Protein AF-A0A1H0CW03-F1 (afdb_monomer)

Org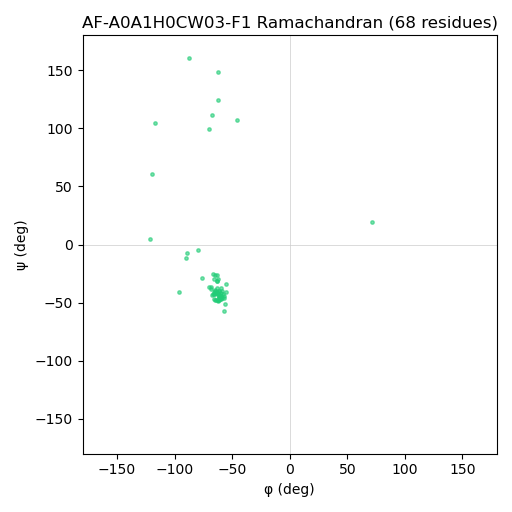anism: NCBI:txid745820

Mean predicted aligned error: 8.27 Å

Secondary structure (DSSP, 8-state):
-HHHHHHHHHHHHHHHHHHHHHHHHHTT----GGGGHHHHHHHHHHHHHHHHHHHHHHHHHHHHS-----

Solvent-accessible surface area (backbone atoms only — not comparable to full-atom values): 4036 Å² total; per-residue (Å²): 109,68,71,59,56,56,49,46,53,54,50,49,32,51,52,52,45,53,52,50,54,50,51,31,46,76,69,73,55,71,71,60,78,74,72,50,47,61,56,36,51,49,45,38,52,51,50,52,52,51,51,50,51,51,49,53,52,48,53,55,47,57,70,74,67,60,79,82,82,124

Sequence (70 aa):
MLKTMLAWILVYPFVTVLLIMLIDYLRGQPEEVLYYLPNYLGFVTAGIVIGFVMHQVQKTRGVAGSPKKQ

Foldseek 3Di:
DVVVLVVCLQVVLVVVLVVVQVVCVVVVNRDDPVVCVVSSVVSSVVSVVVVVV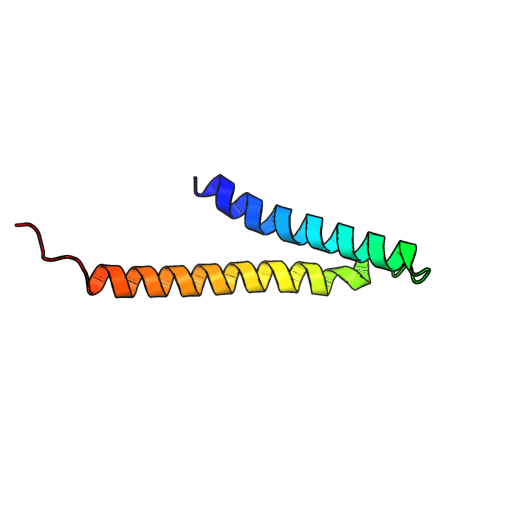VVVVVVVVVVVPDDPPD

Nearest PDB structures (foldseek):
  6s3s-assembly1_H  TM=6.052E-01  e=1.762E+00  Vibrio mimicus CAIM 602

Structure (mmCIF, N/CA/C/O backbone):
data_AF-A0A1H0CW03-F1
#
_entry.id   AF-A0A1H0CW03-F1
#
loop_
_atom_site.group_PDB
_atom_site.id
_atom_site.type_symbol
_atom_site.label_atom_id
_atom_site.label_alt_id
_atom_site.label_comp_id
_atom_site.label_asym_id
_atom_site.label_entity_id
_atom_site.label_seq_id
_atom_site.pdbx_PDB_ins_code
_atom_site.Cartn_x
_atom_site.Cartn_y
_atom_site.Cartn_z
_atom_site.occupancy
_atom_site.B_iso_or_equiv
_atom_site.auth_seq_id
_atom_site.auth_comp_id
_atom_site.auth_asym_id
_atom_site.auth_atom_id
_atom_site.pdbx_PDB_model_num
ATOM 1 N N . MET A 1 1 ? -1.084 7.072 19.084 1.00 62.81 1 MET A N 1
ATOM 2 C CA . MET A 1 1 ? -1.030 5.701 18.525 1.00 62.81 1 MET A CA 1
ATOM 3 C C . MET A 1 1 ? -2.004 5.492 17.367 1.00 62.81 1 MET A C 1
ATOM 5 O O . MET A 1 1 ? -1.559 5.056 16.316 1.00 62.81 1 MET A 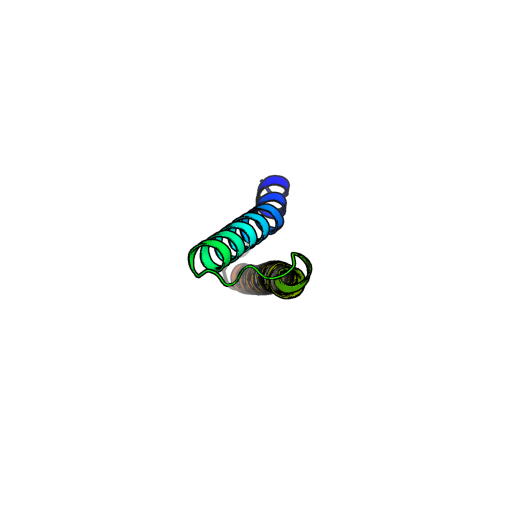O 1
ATOM 9 N N . LEU A 1 2 ? -3.288 5.857 17.492 1.00 72.31 2 LEU A N 1
ATOM 10 C CA . LEU A 1 2 ? -4.289 5.637 16.431 1.00 72.31 2 LEU A CA 1
ATOM 11 C C . LEU A 1 2 ? -3.925 6.281 15.074 1.00 72.31 2 LEU A C 1
ATOM 13 O O . LEU A 1 2 ? -3.991 5.613 14.049 1.00 72.31 2 LEU A O 1
ATOM 17 N N . LYS A 1 3 ? -3.452 7.540 15.070 1.00 72.81 3 LYS A N 1
ATOM 18 C CA . LYS A 1 3 ? -2.945 8.219 13.856 1.00 72.81 3 LYS A CA 1
ATOM 19 C C . LYS A 1 3 ? -1.833 7.430 13.157 1.00 72.81 3 LYS A C 1
ATOM 21 O O . LYS A 1 3 ? -1.823 7.340 11.937 1.00 72.81 3 LYS A O 1
ATOM 26 N N . THR A 1 4 ? -0.923 6.844 13.931 1.00 81.56 4 THR A N 1
ATOM 27 C CA . THR A 1 4 ? 0.184 6.037 13.410 1.00 81.56 4 THR A CA 1
ATOM 28 C C . THR A 1 4 ? -0.332 4.750 12.766 1.00 81.56 4 THR A C 1
ATOM 30 O O . THR A 1 4 ? 0.107 4.410 11.678 1.00 81.56 4 THR A O 1
ATOM 33 N N . MET A 1 5 ? -1.309 4.067 13.377 1.00 77.44 5 MET A N 1
ATOM 34 C CA . MET A 1 5 ? -1.919 2.861 12.790 1.00 77.44 5 MET A CA 1
ATOM 35 C C . MET A 1 5 ? -2.670 3.159 11.486 1.00 77.44 5 MET A C 1
ATOM 37 O O . MET A 1 5 ? -2.518 2.421 10.520 1.00 77.44 5 MET A O 1
ATOM 41 N N . LEU A 1 6 ? -3.433 4.255 11.433 1.00 78.31 6 LEU A N 1
ATOM 42 C CA . LEU A 1 6 ? -4.117 4.696 10.210 1.00 78.31 6 LEU A CA 1
ATOM 43 C C . LEU A 1 6 ? -3.133 5.067 9.094 1.00 78.31 6 LEU A C 1
ATOM 45 O O . LEU A 1 6 ? -3.378 4.742 7.938 1.00 78.31 6 LEU A O 1
ATOM 49 N N . ALA A 1 7 ? -2.002 5.691 9.434 1.00 85.25 7 ALA A N 1
ATOM 50 C CA . ALA A 1 7 ? -0.951 5.971 8.461 1.00 85.25 7 ALA A CA 1
ATOM 51 C C . ALA A 1 7 ? -0.365 4.674 7.876 1.00 85.25 7 ALA A C 1
ATOM 53 O O . ALA A 1 7 ? -0.194 4.574 6.665 1.00 85.25 7 ALA A O 1
ATOM 54 N N . TRP A 1 8 ? -0.136 3.649 8.704 1.00 85.50 8 TRP A N 1
ATOM 55 C CA . TRP A 1 8 ? 0.365 2.351 8.236 1.00 85.50 8 TRP A CA 1
ATOM 56 C C . TRP A 1 8 ? -0.596 1.623 7.290 1.00 85.50 8 TRP A C 1
ATOM 58 O O . TRP A 1 8 ? -0.124 0.954 6.375 1.00 85.50 8 TRP A O 1
ATOM 68 N N . ILE A 1 9 ? -1.914 1.805 7.443 1.00 84.75 9 ILE A N 1
ATOM 69 C CA . ILE A 1 9 ? -2.924 1.247 6.523 1.00 84.75 9 ILE A CA 1
ATOM 70 C C . ILE A 1 9 ? -2.792 1.823 5.107 1.00 84.75 9 ILE A C 1
ATOM 72 O O . ILE A 1 9 ? -3.170 1.150 4.160 1.00 84.75 9 ILE A O 1
ATOM 76 N N . LEU A 1 10 ? -2.244 3.031 4.942 1.00 87.75 10 LEU A N 1
ATOM 77 C CA . LEU A 1 10 ? -2.016 3.651 3.630 1.00 87.75 10 LEU A CA 1
ATOM 78 C C . LEU A 1 10 ? -0.586 3.434 3.126 1.00 87.75 10 LEU A C 1
ATOM 80 O O . LEU A 1 10 ? -0.369 3.147 1.952 1.00 87.75 10 LEU A O 1
ATOM 84 N N . VAL A 1 11 ? 0.402 3.536 4.017 1.00 91.06 11 VAL A N 1
ATOM 85 C CA . VAL A 1 11 ? 1.820 3.397 3.659 1.00 91.06 11 VAL A CA 1
ATOM 86 C C . VAL A 1 11 ? 2.149 1.968 3.238 1.00 91.06 11 VAL A C 1
ATOM 88 O O . VAL A 1 11 ? 2.836 1.778 2.239 1.00 91.06 11 VAL A O 1
ATOM 91 N N . TYR A 1 12 ? 1.649 0.960 3.960 1.00 90.88 12 TYR A N 1
ATOM 92 C CA . TYR A 1 12 ? 1.899 -0.442 3.624 1.00 90.88 12 TYR A CA 1
ATOM 93 C C . TYR A 1 12 ? 1.454 -0.797 2.194 1.00 90.88 12 TYR A C 1
ATOM 95 O O . TYR A 1 12 ? 2.320 -1.184 1.411 1.00 90.88 12 TYR A O 1
ATOM 103 N N . PRO A 1 13 ? 0.178 -0.606 1.795 1.00 92.12 13 PRO A N 1
ATOM 104 C CA . PRO A 1 13 ? -0.261 -0.939 0.442 1.00 92.12 13 PRO A CA 1
ATOM 105 C C . PRO A 1 13 ? 0.432 -0.109 -0.633 1.00 92.12 13 PRO A C 1
ATOM 107 O O . PRO A 1 13 ? 0.674 -0.619 -1.723 1.00 92.12 13 PRO A O 1
ATOM 110 N N . PHE A 1 14 ? 0.801 1.139 -0.333 1.00 93.81 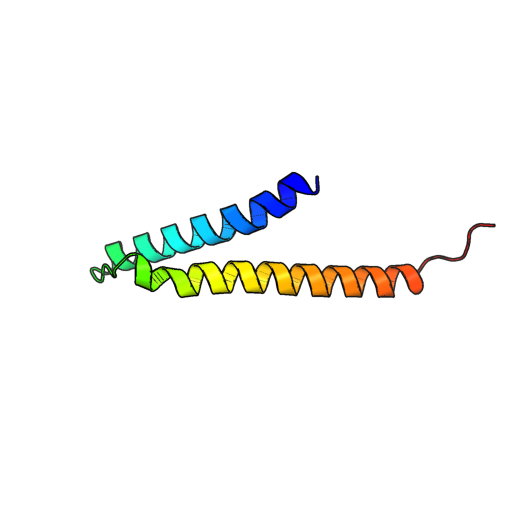14 PHE A N 1
ATOM 111 C CA . PHE A 1 14 ? 1.578 1.958 -1.257 1.00 93.81 14 PHE A CA 1
ATOM 112 C C . PHE A 1 14 ? 2.948 1.328 -1.544 1.00 93.81 14 PHE A C 1
ATOM 114 O O . PHE A 1 14 ? 3.313 1.133 -2.702 1.00 93.81 14 PHE A O 1
ATOM 121 N N . VAL A 1 15 ? 3.676 0.927 -0.498 1.00 95.06 15 VAL A N 1
ATOM 122 C CA . VAL A 1 15 ? 4.967 0.238 -0.641 1.00 95.06 15 VAL A CA 1
ATOM 123 C C . VAL A 1 15 ? 4.799 -1.106 -1.352 1.00 95.06 15 VAL A C 1
ATOM 125 O O . VAL A 1 15 ? 5.603 -1.436 -2.220 1.00 95.06 15 VAL A O 1
ATOM 128 N N . THR A 1 16 ? 3.752 -1.876 -1.040 1.00 93.81 16 THR A N 1
ATOM 129 C CA . THR A 1 16 ? 3.491 -3.159 -1.710 1.00 93.81 16 THR A CA 1
ATOM 130 C C . THR A 1 16 ? 3.269 -2.977 -3.210 1.00 93.81 16 THR A C 1
ATOM 132 O O . THR A 1 16 ? 3.847 -3.713 -4.003 1.00 93.81 16 THR A O 1
ATOM 135 N N . VAL A 1 17 ? 2.492 -1.972 -3.615 1.00 95.00 17 VAL A N 1
ATOM 136 C CA . VAL A 1 17 ? 2.250 -1.665 -5.032 1.00 95.00 17 VAL A CA 1
ATOM 137 C C . VAL A 1 17 ? 3.528 -1.233 -5.744 1.00 95.00 17 VAL A C 1
ATOM 139 O O . VAL A 1 17 ? 3.777 -1.694 -6.855 1.00 95.00 17 VAL A O 1
ATOM 142 N N . LEU A 1 18 ? 4.374 -0.426 -5.098 1.00 94.56 18 LEU A N 1
ATOM 143 C CA . LEU A 1 18 ? 5.682 -0.067 -5.653 1.00 94.56 18 LEU A CA 1
ATOM 144 C C . LEU A 1 18 ? 6.579 -1.292 -5.864 1.00 94.56 18 LEU A C 1
ATOM 146 O O . LEU A 1 18 ? 7.258 -1.382 -6.883 1.00 94.56 18 LEU A O 1
ATOM 150 N N . LEU A 1 19 ? 6.570 -2.248 -4.931 1.00 95.50 19 LEU A N 1
ATOM 151 C CA . LEU A 1 19 ? 7.327 -3.491 -5.079 1.00 95.50 19 LEU A CA 1
ATOM 152 C C . LEU A 1 19 ? 6.793 -4.353 -6.226 1.00 95.50 19 LEU A C 1
ATOM 154 O O . LEU A 1 19 ? 7.593 -4.898 -6.979 1.00 95.50 19 LEU A O 1
ATOM 158 N N . ILE A 1 20 ? 5.471 -4.457 -6.386 1.00 93.50 20 ILE A N 1
ATOM 159 C CA . ILE A 1 20 ? 4.860 -5.188 -7.507 1.00 93.50 20 ILE A CA 1
ATOM 160 C C . ILE A 1 20 ? 5.260 -4.532 -8.834 1.00 93.50 20 ILE A C 1
ATOM 162 O O . ILE A 1 20 ? 5.768 -5.213 -9.717 1.00 93.50 20 ILE A O 1
ATOM 166 N N . MET A 1 21 ? 5.140 -3.207 -8.935 1.00 93.69 21 MET A N 1
ATOM 167 C CA . MET A 1 21 ? 5.541 -2.455 -10.126 1.00 93.69 21 MET A CA 1
ATOM 168 C C . MET A 1 21 ? 7.029 -2.642 -10.453 1.00 93.69 21 MET A C 1
ATOM 170 O O . MET A 1 21 ? 7.398 -2.810 -11.614 1.00 93.69 21 MET A O 1
ATOM 174 N N . LEU A 1 22 ? 7.896 -2.661 -9.435 1.00 95.25 22 LEU A N 1
ATOM 175 C CA . LEU A 1 22 ? 9.319 -2.942 -9.615 1.00 95.25 22 LEU A CA 1
ATOM 176 C C . LEU A 1 22 ? 9.557 -4.372 -10.122 1.00 95.25 22 LEU A C 1
ATOM 178 O O . LEU A 1 22 ? 10.386 -4.576 -11.004 1.00 95.25 22 LEU A O 1
ATOM 182 N N . ILE A 1 23 ? 8.838 -5.360 -9.586 1.00 95.19 23 ILE A N 1
ATOM 183 C CA . ILE A 1 23 ? 8.923 -6.755 -10.038 1.00 95.19 23 ILE A CA 1
ATOM 184 C C . ILE A 1 23 ? 8.498 -6.869 -11.505 1.00 95.19 23 ILE A C 1
ATOM 186 O O . ILE A 1 23 ? 9.191 -7.525 -12.281 1.00 95.19 23 ILE A O 1
ATOM 190 N N . ASP A 1 24 ? 7.410 -6.214 -11.897 1.00 93.25 24 ASP A N 1
ATOM 191 C CA . ASP A 1 24 ? 6.890 -6.260 -13.266 1.00 93.25 24 ASP A CA 1
ATOM 192 C C . ASP A 1 24 ? 7.833 -5.558 -14.254 1.00 93.25 24 ASP A C 1
ATOM 194 O O . ASP A 1 24 ? 8.110 -6.080 -15.339 1.00 93.25 24 ASP A O 1
ATOM 198 N N . TYR A 1 25 ? 8.463 -4.459 -13.826 1.00 93.75 25 TYR A N 1
ATOM 199 C CA . TYR A 1 25 ? 9.555 -3.829 -14.568 1.00 93.75 25 TYR A CA 1
ATOM 200 C C . TYR A 1 25 ? 10.749 -4.780 -14.766 1.00 93.75 25 TYR A C 1
ATOM 202 O O . TYR A 1 25 ? 11.240 -4.933 -15.884 1.00 93.75 25 TYR A O 1
ATOM 210 N N . LEU A 1 26 ? 11.192 -5.473 -13.710 1.00 96.31 26 LEU A N 1
ATOM 211 C CA . LEU A 1 26 ? 12.297 -6.442 -13.784 1.00 96.31 26 LEU A CA 1
ATOM 212 C C . LEU A 1 26 ? 11.957 -7.681 -14.629 1.00 96.31 26 LEU A C 1
ATOM 214 O O . LEU A 1 26 ? 12.858 -8.311 -15.180 1.00 96.31 26 LEU A O 1
ATOM 218 N N . ARG A 1 27 ? 10.672 -8.029 -14.751 1.00 95.56 27 ARG A N 1
ATOM 219 C CA . ARG A 1 27 ? 10.172 -9.107 -15.621 1.00 95.56 27 ARG A CA 1
ATOM 220 C C . ARG A 1 27 ? 10.050 -8.695 -17.089 1.00 95.56 27 ARG A C 1
ATOM 222 O O . ARG A 1 27 ? 9.739 -9.543 -17.921 1.00 95.56 27 ARG A O 1
ATOM 229 N N . GLY A 1 28 ? 10.293 -7.424 -17.412 1.00 93.75 28 GLY A N 1
ATOM 230 C CA . GLY A 1 28 ? 10.134 -6.895 -18.765 1.00 93.75 28 GLY A CA 1
ATOM 231 C C . GLY A 1 28 ? 8.673 -6.764 -19.200 1.00 93.75 28 GLY A C 1
ATOM 232 O O . GLY A 1 28 ? 8.409 -6.683 -20.396 1.00 93.75 28 GLY A O 1
ATOM 233 N N . GLN A 1 29 ? 7.735 -6.742 -18.249 1.00 91.88 29 GLN A N 1
ATOM 234 C CA . GLN A 1 29 ? 6.302 -6.552 -18.489 1.00 91.88 29 GLN A CA 1
ATOM 235 C C . GLN A 1 29 ? 5.805 -5.298 -17.753 1.00 91.88 29 GLN A C 1
ATOM 237 O O . GLN A 1 29 ? 4.987 -5.404 -16.842 1.00 91.88 29 GLN A O 1
ATOM 242 N N . PRO A 1 30 ? 6.334 -4.099 -18.071 1.00 87.75 30 PRO A N 1
ATOM 243 C CA . PRO A 1 30 ? 5.879 -2.883 -17.417 1.00 87.75 30 PRO A CA 1
ATOM 244 C C . PRO A 1 30 ? 4.435 -2.571 -17.827 1.00 87.75 30 PRO A C 1
ATOM 246 O O . PRO A 1 30 ? 4.171 -2.209 -18.971 1.00 87.75 30 PRO A O 1
ATOM 249 N N . GLU A 1 31 ? 3.516 -2.689 -16.874 1.00 93.00 31 GLU A N 1
ATOM 250 C CA . GLU A 1 31 ? 2.117 -2.288 -17.042 1.00 93.00 31 GLU A CA 1
ATOM 251 C C . GLU A 1 31 ? 1.888 -0.810 -16.692 1.00 93.00 31 GLU A C 1
ATOM 253 O O . GLU A 1 31 ? 2.666 -0.183 -15.962 1.00 93.00 31 GLU A O 1
ATOM 258 N N . GLU A 1 32 ? 0.780 -0.248 -17.178 1.00 91.19 32 GLU A N 1
ATOM 259 C CA . GLU A 1 32 ? 0.361 1.111 -16.832 1.00 91.19 32 GLU A CA 1
ATOM 260 C C . GLU A 1 32 ? 0.079 1.258 -15.330 1.00 91.19 32 GLU A C 1
ATOM 262 O O . GLU A 1 32 ? -0.433 0.355 -14.674 1.00 91.19 32 GLU A O 1
ATOM 267 N N . VAL A 1 33 ? 0.324 2.446 -14.767 1.00 87.31 33 VAL A N 1
ATOM 268 C CA . VAL A 1 33 ? 0.103 2.719 -13.331 1.00 87.31 33 VAL A CA 1
ATOM 269 C C . VAL A 1 33 ? -1.335 2.395 -12.888 1.00 87.31 33 VAL A C 1
ATOM 271 O O . VAL A 1 33 ? -1.552 1.923 -11.770 1.00 87.31 33 VAL A O 1
ATOM 274 N N . LEU A 1 34 ? -2.318 2.597 -13.772 1.00 92.00 34 LEU A N 1
ATOM 275 C CA . LEU A 1 34 ? -3.728 2.297 -13.506 1.00 92.00 34 LEU A CA 1
ATOM 276 C C . LEU A 1 34 ? -3.999 0.801 -13.295 1.00 92.00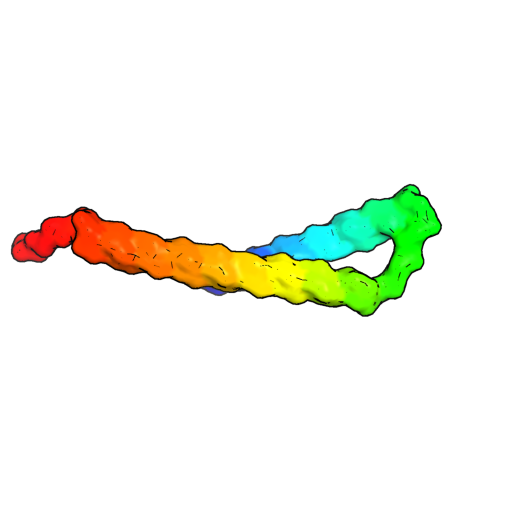 34 LEU A C 1
ATOM 278 O O . LEU A 1 34 ? -4.926 0.460 -12.559 1.00 92.00 34 LEU A O 1
ATOM 282 N N . TYR A 1 35 ? -3.169 -0.083 -13.854 1.00 93.38 35 TYR A N 1
ATOM 283 C CA . TYR A 1 35 ? -3.273 -1.531 -13.670 1.00 93.38 35 TYR A CA 1
ATOM 284 C C . TYR A 1 35 ? -3.095 -1.951 -12.203 1.00 93.38 35 TYR A C 1
ATOM 286 O O . TYR A 1 35 ? -3.699 -2.916 -11.740 1.00 93.38 35 TYR A O 1
ATOM 294 N N . TYR A 1 36 ? -2.320 -1.188 -11.428 1.00 92.06 36 TYR A N 1
ATOM 295 C CA . TYR A 1 36 ? -2.052 -1.486 -10.021 1.00 92.06 36 TYR A CA 1
ATOM 296 C C . TYR A 1 36 ? -3.069 -0.864 -9.057 1.00 92.06 36 TYR A C 1
ATOM 298 O O . TYR A 1 36 ? -3.051 -1.166 -7.861 1.00 92.06 36 TYR A O 1
ATOM 306 N N . LEU A 1 37 ? -3.974 -0.010 -9.547 1.00 92.50 37 LEU A N 1
ATOM 307 C CA . LEU A 1 37 ? -4.984 0.644 -8.717 1.00 92.50 37 LEU A CA 1
ATOM 308 C C . LEU A 1 37 ? -5.928 -0.363 -8.025 1.00 92.50 37 LEU A C 1
ATOM 310 O O . LEU A 1 37 ? -6.148 -0.215 -6.819 1.00 92.50 37 LEU A O 1
ATOM 314 N N . PRO A 1 38 ? -6.432 -1.422 -8.696 1.00 93.19 38 PRO A N 1
ATOM 315 C CA . PRO A 1 38 ? -7.206 -2.471 -8.033 1.00 93.19 38 PRO A CA 1
ATOM 316 C C . PRO A 1 38 ? -6.418 -3.187 -6.931 1.00 93.19 38 PRO A C 1
ATOM 318 O O . PRO A 1 38 ? -6.986 -3.478 -5.880 1.00 93.19 38 PRO A O 1
ATOM 321 N N . ASN A 1 39 ? -5.111 -3.413 -7.124 1.00 92.69 39 ASN A N 1
ATOM 322 C CA . ASN A 1 39 ? -4.250 -4.021 -6.105 1.00 92.69 39 ASN A CA 1
ATOM 323 C C . ASN A 1 39 ? -4.159 -3.118 -4.870 1.00 92.69 39 ASN A C 1
ATOM 325 O O . ASN A 1 39 ? -4.385 -3.575 -3.750 1.00 92.69 39 ASN A O 1
ATOM 329 N N . TYR A 1 40 ? -3.900 -1.822 -5.075 1.00 90.81 40 TYR A N 1
ATOM 330 C CA . TYR A 1 40 ? -3.863 -0.839 -3.992 1.00 90.81 40 TYR A CA 1
ATOM 331 C C . TYR A 1 40 ? -5.175 -0.814 -3.196 1.00 90.81 40 TYR A C 1
ATOM 333 O O . TYR A 1 40 ? -5.168 -0.944 -1.970 1.00 90.81 40 TYR A O 1
ATOM 341 N N . LEU A 1 41 ? -6.308 -0.686 -3.896 1.00 93.12 41 LEU A N 1
ATOM 342 C CA . LEU A 1 41 ? -7.632 -0.653 -3.277 1.00 93.12 41 LEU A CA 1
ATOM 343 C C . LEU A 1 41 ? -7.933 -1.959 -2.537 1.00 93.12 41 LEU A C 1
ATOM 345 O O . LEU A 1 41 ? -8.391 -1.912 -1.399 1.00 93.12 41 LEU A O 1
ATOM 349 N N . GLY A 1 42 ? -7.601 -3.109 -3.130 1.00 93.31 42 GLY A N 1
ATOM 350 C CA . GLY A 1 42 ? -7.758 -4.421 -2.507 1.00 93.31 42 GLY A CA 1
ATOM 351 C C . GLY A 1 42 ? -7.019 -4.532 -1.174 1.00 93.31 42 GLY A C 1
ATOM 352 O O . GLY A 1 42 ? -7.609 -4.959 -0.180 1.00 93.31 42 GLY A O 1
ATOM 353 N N . PHE A 1 43 ? -5.763 -4.079 -1.107 1.00 92.56 43 PHE A N 1
ATOM 354 C CA . PHE A 1 43 ? -5.001 -4.083 0.143 1.00 92.56 43 PHE A CA 1
ATOM 355 C C . PHE A 1 43 ? -5.579 -3.131 1.199 1.00 92.56 43 PHE A C 1
ATOM 357 O O . PHE A 1 43 ? -5.689 -3.513 2.367 1.00 92.56 43 PHE A O 1
ATOM 364 N N . VAL A 1 44 ? -5.987 -1.915 0.812 1.00 92.00 44 VAL A N 1
ATOM 365 C CA . VAL A 1 44 ? -6.616 -0.954 1.737 1.00 92.00 44 VAL A CA 1
ATOM 366 C C . VAL A 1 44 ? -7.927 -1.521 2.289 1.00 92.00 44 VAL A C 1
ATOM 368 O O . VAL A 1 44 ? -8.139 -1.522 3.504 1.00 92.00 44 VAL A O 1
ATOM 371 N N . THR A 1 45 ? -8.790 -2.058 1.424 1.00 93.31 45 THR A N 1
ATOM 372 C CA . THR A 1 45 ? -10.062 -2.670 1.824 1.00 93.31 45 THR A CA 1
ATOM 373 C C . THR A 1 45 ? -9.836 -3.866 2.746 1.00 93.31 45 THR A C 1
ATOM 375 O O . THR A 1 45 ? -10.480 -3.948 3.792 1.00 93.31 45 THR A O 1
ATOM 378 N N . ALA A 1 46 ? -8.892 -4.755 2.425 1.00 90.81 46 ALA A N 1
ATOM 379 C CA . ALA A 1 46 ? -8.555 -5.892 3.280 1.00 90.81 46 ALA A CA 1
ATOM 380 C C . ALA A 1 46 ? -8.073 -5.441 4.669 1.00 90.81 46 ALA A C 1
ATOM 382 O O . ALA A 1 46 ? -8.536 -5.969 5.681 1.00 90.81 46 ALA A O 1
ATOM 383 N N . GLY A 1 47 ? -7.209 -4.423 4.735 1.00 87.94 47 GLY A N 1
ATOM 384 C CA . GLY A 1 47 ? -6.732 -3.852 5.997 1.00 87.94 47 GLY A CA 1
ATOM 385 C C . GLY A 1 47 ? -7.863 -3.294 6.867 1.00 87.94 47 GLY A C 1
ATOM 386 O O . GLY A 1 47 ? -7.898 -3.547 8.073 1.00 87.94 47 GLY A O 1
ATOM 387 N N . ILE A 1 48 ? -8.829 -2.598 6.259 1.00 89.81 48 ILE A N 1
ATOM 388 C CA . ILE A 1 48 ? -10.014 -2.075 6.958 1.00 89.81 48 ILE A CA 1
ATOM 389 C C . ILE A 1 48 ? -10.893 -3.219 7.474 1.00 89.81 48 ILE A C 1
ATOM 391 O O . ILE A 1 48 ? -11.291 -3.203 8.640 1.00 89.81 48 ILE A O 1
ATOM 395 N N . VAL A 1 49 ? 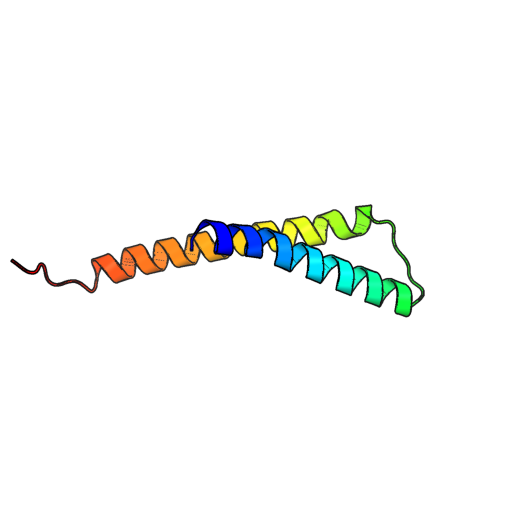-11.173 -4.225 6.639 1.00 93.31 49 VAL A N 1
ATOM 396 C CA . VAL A 1 49 ? -12.004 -5.380 7.016 1.00 93.31 49 VAL A CA 1
ATOM 397 C C . VAL A 1 49 ? -11.368 -6.154 8.169 1.00 93.31 49 VAL A C 1
ATOM 399 O O . VAL A 1 49 ? -12.041 -6.426 9.162 1.00 93.31 49 VAL A O 1
ATOM 402 N N . ILE A 1 50 ? -10.069 -6.454 8.093 1.00 89.62 50 ILE A N 1
ATOM 403 C CA . ILE A 1 50 ? -9.338 -7.134 9.172 1.00 89.62 50 ILE A CA 1
ATOM 404 C C . ILE A 1 50 ? -9.370 -6.293 10.450 1.00 89.62 50 ILE A C 1
ATOM 406 O O . ILE A 1 50 ? -9.660 -6.821 11.524 1.00 89.62 50 ILE A O 1
ATOM 410 N N . GLY A 1 51 ? -9.124 -4.983 10.348 1.00 87.75 51 GLY A N 1
ATOM 411 C CA . GLY A 1 51 ? -9.201 -4.067 11.485 1.00 87.75 51 GLY A CA 1
ATOM 412 C C . GLY A 1 51 ? -10.580 -4.073 12.150 1.00 87.75 51 GLY A C 1
ATOM 413 O O . GLY A 1 51 ? -10.677 -4.147 13.376 1.00 87.75 51 GLY A O 1
ATOM 414 N N . PHE A 1 52 ? -11.648 -4.075 11.351 1.00 90.38 52 PHE A N 1
ATOM 415 C CA . PHE A 1 52 ? -13.020 -4.166 11.839 1.00 90.38 52 PHE A CA 1
ATOM 416 C C . PHE A 1 52 ? -13.303 -5.509 12.523 1.00 90.38 52 PHE A C 1
ATOM 418 O O . PHE A 1 52 ? -13.817 -5.530 13.640 1.00 90.38 52 PHE A O 1
ATOM 425 N N . VAL A 1 53 ? -12.920 -6.631 11.907 1.00 92.25 53 VAL A N 1
ATOM 426 C CA . VAL A 1 53 ? -13.086 -7.969 12.499 1.00 92.25 53 VAL A CA 1
ATOM 427 C C . VAL A 1 53 ? -12.343 -8.065 13.831 1.00 92.25 53 VAL A C 1
ATOM 429 O O . VAL A 1 53 ? -12.919 -8.495 14.829 1.00 92.25 53 VAL A O 1
ATOM 432 N N . MET A 1 54 ? -11.095 -7.597 13.886 1.00 88.69 54 MET A N 1
ATOM 433 C CA . MET A 1 54 ? -10.299 -7.573 15.114 1.00 88.69 54 MET A CA 1
ATOM 434 C C . MET A 1 54 ? -10.941 -6.706 16.197 1.00 88.69 54 MET A C 1
ATOM 436 O O . MET A 1 54 ? -10.969 -7.110 17.359 1.00 88.69 54 MET A O 1
ATOM 440 N N . HIS A 1 55 ? -11.510 -5.554 15.833 1.00 88.81 55 HIS A N 1
ATOM 441 C CA . HIS A 1 55 ? -12.255 -4.712 16.766 1.00 88.81 55 HIS A CA 1
ATOM 442 C C . HIS A 1 55 ? -13.474 -5.443 17.345 1.00 88.81 55 HIS A C 1
ATOM 444 O O . HIS A 1 55 ? -13.678 -5.445 18.559 1.00 88.81 55 HIS A O 1
ATOM 450 N N . GLN A 1 56 ? -14.249 -6.127 16.500 1.00 90.88 56 GLN A N 1
ATOM 451 C CA . GLN A 1 56 ? -15.417 -6.890 16.942 1.00 90.88 56 GLN A CA 1
ATOM 452 C C . GLN A 1 56 ? -15.027 -8.071 17.841 1.00 90.88 56 GLN A C 1
ATOM 454 O O . GLN A 1 56 ? -15.680 -8.309 18.856 1.00 90.88 56 GLN A O 1
ATOM 459 N N . VAL A 1 57 ? -13.929 -8.765 17.527 1.00 92.19 57 VAL A N 1
ATOM 460 C CA . VAL A 1 57 ? -13.375 -9.844 18.362 1.00 92.19 57 VAL A CA 1
ATOM 461 C C . VAL A 1 57 ? -12.887 -9.314 19.712 1.00 92.19 57 VAL A C 1
ATOM 463 O O . VAL A 1 57 ? -13.122 -9.937 2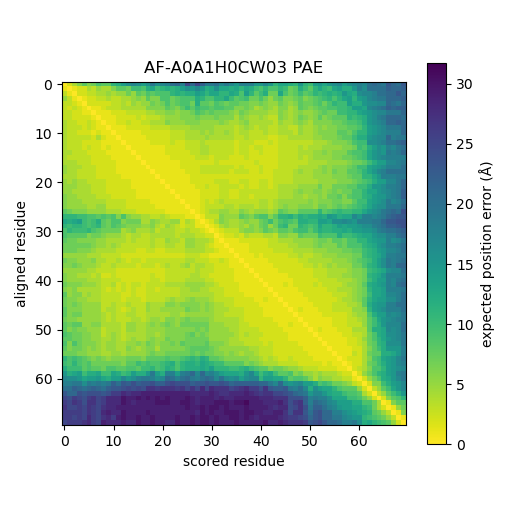0.745 1.00 92.19 57 VAL A O 1
ATOM 466 N N . GLN A 1 58 ? -12.219 -8.161 19.746 1.00 87.62 58 GLN A N 1
ATOM 467 C CA . GLN A 1 58 ? -11.804 -7.539 21.006 1.00 87.62 58 GLN A CA 1
ATOM 468 C C . GLN A 1 58 ? -13.008 -7.113 21.844 1.00 87.62 58 GLN A C 1
ATOM 470 O O . GLN A 1 58 ? -13.010 -7.329 23.053 1.00 87.62 58 GLN A O 1
ATOM 475 N N . LYS A 1 59 ? -14.053 -6.569 21.211 1.00 83.94 59 LYS A N 1
ATOM 476 C CA . LYS A 1 59 ? -15.299 -6.203 21.885 1.00 83.94 59 LYS A CA 1
ATOM 477 C C . LYS A 1 59 ? -15.961 -7.418 22.534 1.00 83.94 59 LYS A C 1
ATOM 479 O O . LYS A 1 59 ? -16.326 -7.350 23.702 1.00 83.94 59 LYS A O 1
ATOM 484 N N . THR A 1 60 ? -16.078 -8.542 21.828 1.00 87.75 60 THR A N 1
ATOM 485 C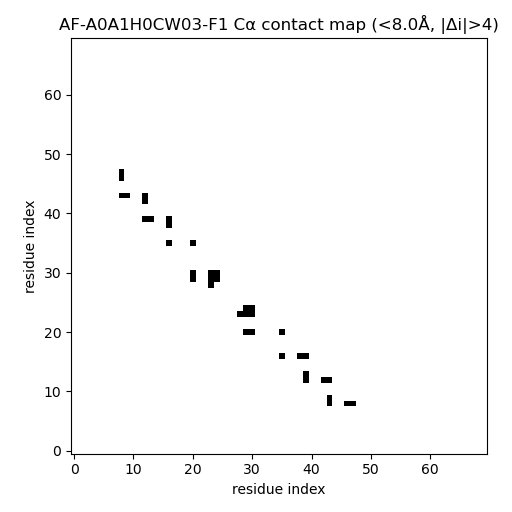 CA . THR A 1 60 ? -16.682 -9.763 22.390 1.00 87.75 60 THR A CA 1
ATOM 486 C C . THR A 1 60 ? -15.806 -10.416 23.461 1.00 87.75 60 THR A C 1
ATOM 488 O O . THR A 1 60 ? -16.328 -10.869 24.476 1.00 87.75 60 THR A O 1
ATOM 491 N N . ARG A 1 61 ? -14.475 -10.392 23.313 1.00 76.19 61 ARG A N 1
ATOM 492 C CA . ARG A 1 61 ? -13.534 -10.872 24.345 1.00 76.19 61 ARG A CA 1
ATOM 493 C C . ARG A 1 61 ? -13.513 -9.991 25.597 1.00 76.19 61 ARG A C 1
ATOM 495 O O . ARG A 1 61 ? -13.452 -10.519 26.701 1.00 76.19 61 ARG A O 1
ATOM 502 N N . GLY A 1 62 ? -13.611 -8.671 25.445 1.00 59.34 62 GLY A N 1
ATOM 503 C CA . GLY A 1 62 ? -13.716 -7.726 26.561 1.00 59.34 62 GLY A CA 1
ATOM 504 C C . GLY A 1 62 ? -15.020 -7.874 27.351 1.00 59.34 62 GLY A C 1
ATOM 505 O O . GLY A 1 62 ? -15.030 -7.671 28.561 1.00 59.34 62 GLY A O 1
ATOM 506 N N . VAL A 1 63 ? -16.099 -8.305 26.691 1.00 54.25 63 VAL A N 1
ATOM 507 C CA . VAL A 1 63 ? -17.378 -8.647 27.336 1.00 54.25 63 VAL A CA 1
ATOM 508 C C . VAL A 1 63 ? -17.319 -10.006 28.054 1.00 54.25 63 VAL A C 1
ATOM 510 O O . VAL A 1 63 ? -17.996 -10.185 29.060 1.00 54.25 63 VAL A O 1
ATOM 513 N N . ALA A 1 64 ? -16.480 -10.942 27.597 1.00 53.94 64 ALA A N 1
ATOM 514 C CA . ALA A 1 64 ? -16.340 -12.272 28.199 1.00 53.94 64 ALA A CA 1
ATOM 515 C C . ALA A 1 64 ? -15.274 -12.368 29.316 1.00 53.94 64 ALA A C 1
ATOM 517 O O . ALA A 1 64 ? -15.222 -13.378 30.013 1.00 53.94 64 ALA A O 1
ATOM 518 N N . GLY A 1 65 ? -14.414 -11.353 29.483 1.00 50.19 65 GLY A N 1
ATOM 519 C CA . GLY A 1 65 ? -13.183 -11.452 30.284 1.00 50.19 65 GLY A CA 1
ATOM 520 C C . GLY A 1 65 ? -13.018 -10.479 31.454 1.00 50.19 65 GLY A C 1
ATOM 521 O O . GLY A 1 65 ? -11.955 -10.483 32.068 1.00 50.19 65 GLY A O 1
ATOM 522 N N . SER A 1 66 ? -14.007 -9.644 31.783 1.00 41.66 66 SER A N 1
ATOM 523 C CA . SER A 1 66 ? -13.885 -8.703 32.906 1.00 41.66 66 SER A CA 1
ATOM 524 C C . SER A 1 66 ? -14.914 -9.017 33.999 1.00 41.66 66 SER A C 1
ATOM 526 O O . SER A 1 66 ? -16.093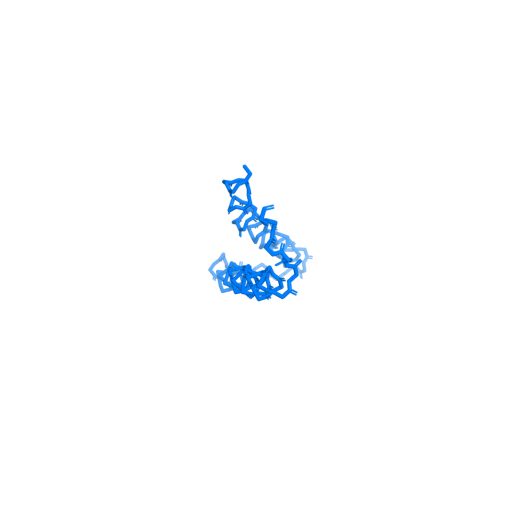 -8.695 33.822 1.00 41.66 66 SER A O 1
ATOM 528 N N . PRO A 1 67 ? -14.525 -9.631 35.138 1.00 46.34 67 PRO A N 1
ATOM 529 C CA . PRO A 1 67 ? -15.351 -9.540 36.327 1.00 46.34 67 PRO A CA 1
ATOM 530 C C . PRO A 1 67 ? -15.414 -8.059 36.692 1.00 46.34 67 PRO A C 1
ATOM 532 O O . PRO A 1 67 ? -14.381 -7.399 36.824 1.00 46.34 67 PRO A O 1
ATOM 535 N N . LYS A 1 68 ? -16.636 -7.527 36.804 1.00 48.66 68 LYS A N 1
ATOM 536 C CA . LYS A 1 68 ? -16.894 -6.203 37.373 1.00 48.66 68 LYS A CA 1
ATOM 537 C C . LYS A 1 68 ? -16.083 -6.080 38.667 1.00 48.66 68 LYS A C 1
ATOM 539 O O . LYS A 1 68 ? -16.435 -6.711 39.659 1.00 48.66 68 LYS A O 1
ATOM 544 N N . LYS A 1 69 ? -15.006 -5.292 38.662 1.00 47.59 69 LYS A N 1
ATOM 545 C CA . LYS A 1 69 ? -14.431 -4.795 39.911 1.00 47.59 69 LYS A CA 1
ATOM 546 C C . LYS A 1 69 ? -15.424 -3.773 40.462 1.00 47.59 69 LYS A C 1
ATOM 548 O O . LYS A 1 69 ? -15.529 -2.674 39.919 1.00 47.59 69 LYS A O 1
ATOM 553 N N . GLN A 1 70 ? -16.224 -4.235 41.426 1.00 45.81 70 GLN A N 1
ATOM 554 C CA . GLN A 1 70 ? -16.843 -3.402 42.458 1.00 45.81 70 GLN A CA 1
ATOM 555 C C . GLN A 1 70 ? -15.757 -2.724 43.291 1.00 45.81 70 GLN A C 1
ATOM 557 O O . GLN A 1 70 ? -14.672 -3.335 43.440 1.00 45.81 70 GLN A O 1
#

pLDDT: mean 84.4, std 14.7, range [41.66, 96.31]

Radius of gyration: 18.39 Å; Cα contacts (8 Å, |Δi|>4): 19; chains: 1; bounding box: 30×20×61 Å